Protein AF-A0A3B1KFX8-F1 (afdb_monomer)

Radius of gyration: 18.58 Å; Cα contacts (8 Å, |Δi|>4): 118; chains: 1; bounding box: 48×18×44 Å

InterPro domains:
  IPR004000 Actin family [PF00022] (7-49)
  IPR043129 ATPase, nucleotide binding domain [SSF53067] (6-54)

pLDDT: mean 78.17, std 15.1, range [53.59, 97.75]

Structure (mmCIF, N/CA/C/O backbone):
data_AF-A0A3B1KFX8-F1
#
_entry.id   AF-A0A3B1KFX8-F1
#
loop_
_atom_site.group_PDB
_atom_site.id
_atom_site.type_symbol
_atom_site.label_atom_id
_atom_site.label_alt_id
_atom_site.label_comp_id
_atom_site.label_asym_id
_atom_site.label_entity_id
_atom_site.label_seq_id
_atom_site.pdbx_PDB_ins_code
_atom_site.Cartn_x
_atom_site.Cartn_y
_atom_site.Cartn_z
_atom_site.occupancy
_atom_site.B_iso_or_equiv
_atom_site.auth_seq_id
_atom_site.auth_comp_id
_atom_site.auth_asym_id
_atom_site.auth_atom_id
_atom_site.pdbx_PDB_model_num
ATOM 1 N N . MET A 1 1 ? 4.561 -5.663 -19.207 1.00 86.00 1 MET A N 1
ATOM 2 C CA . MET A 1 1 ? 3.313 -6.346 -19.613 1.00 86.00 1 MET A CA 1
ATOM 3 C C . MET A 1 1 ? 3.499 -7.832 -19.387 1.00 86.00 1 MET A C 1
ATOM 5 O O . MET A 1 1 ? 4.643 -8.270 -19.366 1.00 86.00 1 MET A O 1
ATOM 9 N N . ASP A 1 2 ? 2.426 -8.584 -19.171 1.00 89.12 2 ASP A N 1
ATOM 10 C CA . ASP A 1 2 ? 2.520 -10.047 -19.167 1.00 89.12 2 ASP A CA 1
ATOM 11 C C . ASP A 1 2 ? 2.573 -10.611 -20.599 1.00 89.12 2 ASP A C 1
ATOM 13 O O . ASP A 1 2 ? 2.562 -9.859 -21.577 1.00 89.12 2 ASP A O 1
ATOM 17 N N . SER A 1 3 ? 2.622 -11.938 -20.733 1.00 91.44 3 SER A N 1
ATOM 18 C CA . SER A 1 3 ? 2.671 -12.624 -22.032 1.00 91.44 3 SER A CA 1
ATOM 19 C C . SER A 1 3 ? 1.443 -12.382 -22.920 1.00 91.44 3 SER A C 1
ATOM 21 O O . SER A 1 3 ? 1.491 -12.678 -24.109 1.00 91.44 3 SER A O 1
ATOM 23 N N . GLN A 1 4 ? 0.359 -11.830 -22.368 1.00 93.56 4 GLN A N 1
ATOM 24 C CA . GLN A 1 4 ? -0.875 -11.497 -23.082 1.00 93.56 4 GLN A CA 1
ATOM 25 C C . GLN A 1 4 ? -0.995 -9.990 -23.369 1.00 93.56 4 GLN A C 1
ATOM 27 O O . GLN A 1 4 ? -2.047 -9.529 -23.806 1.00 93.56 4 GLN A O 1
ATOM 32 N N . GLY A 1 5 ? 0.056 -9.201 -23.116 1.00 92.06 5 GLY A N 1
ATOM 33 C CA . GLY A 1 5 ? 0.058 -7.756 -23.359 1.00 92.06 5 GLY A CA 1
ATOM 34 C C . GLY A 1 5 ? -0.712 -6.940 -22.315 1.00 92.06 5 GLY A C 1
ATOM 35 O O . GLY A 1 5 ? -0.940 -5.745 -22.510 1.00 92.06 5 GLY A O 1
ATOM 36 N N . ARG A 1 6 ? -1.112 -7.534 -21.184 1.00 94.38 6 ARG A N 1
ATOM 37 C CA . ARG A 1 6 ? -1.851 -6.812 -20.140 1.00 94.38 6 ARG A CA 1
ATOM 38 C C . ARG A 1 6 ? -0.903 -5.946 -19.317 1.00 94.38 6 ARG A C 1
ATOM 40 O O . ARG A 1 6 ? 0.2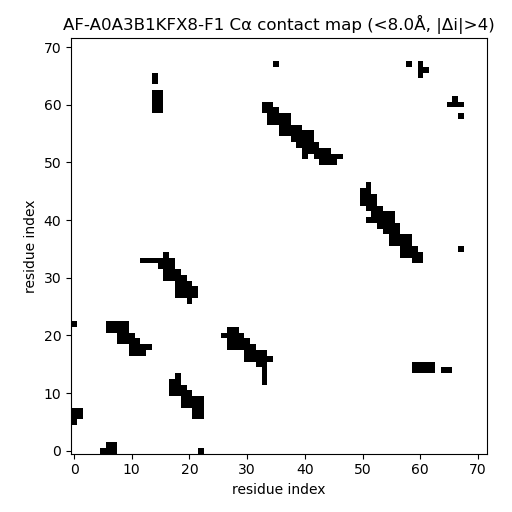46 -6.312 -19.037 1.00 94.38 6 ARG A O 1
ATOM 47 N N . LYS A 1 7 ? -1.394 -4.777 -18.900 1.00 94.25 7 LYS A N 1
ATOM 48 C CA . LYS A 1 7 ? -0.700 -3.945 -17.912 1.00 94.25 7 LYS A CA 1
ATOM 49 C C . LYS A 1 7 ? -0.736 -4.662 -16.566 1.00 94.25 7 LYS A C 1
ATOM 51 O O . LYS A 1 7 ? -1.800 -5.042 -16.092 1.00 94.25 7 LYS A O 1
ATOM 56 N N . VAL A 1 8 ? 0.435 -4.841 -15.968 1.00 96.31 8 VAL A N 1
ATOM 57 C CA . VAL A 1 8 ? 0.586 -5.519 -14.679 1.00 96.31 8 VAL A CA 1
ATOM 58 C C . VAL A 1 8 ? 0.647 -4.457 -13.595 1.00 96.31 8 VAL A C 1
ATOM 60 O O . VAL A 1 8 ? 1.451 -3.531 -13.703 1.00 96.31 8 VAL A O 1
ATOM 63 N N . VAL A 1 9 ? -0.192 -4.592 -12.572 1.00 96.06 9 VAL A N 1
ATOM 64 C CA . VAL A 1 9 ? -0.115 -3.780 -11.355 1.00 96.06 9 VAL A CA 1
ATOM 65 C C . VAL A 1 9 ? 0.768 -4.510 -10.351 1.00 96.06 9 VAL A C 1
ATOM 67 O O . VAL A 1 9 ? 0.602 -5.707 -10.126 1.00 96.06 9 VAL A O 1
ATOM 70 N N . VAL A 1 10 ? 1.705 -3.784 -9.755 1.00 95.88 10 VAL A N 1
ATOM 71 C CA . VAL A 1 10 ? 2.550 -4.253 -8.658 1.00 95.88 10 VAL A CA 1
ATOM 72 C C . VAL A 1 10 ? 2.082 -3.560 -7.386 1.00 95.88 10 VAL A C 1
ATOM 74 O O . VAL A 1 10 ? 1.920 -2.340 -7.382 1.00 95.88 10 VAL A O 1
ATOM 77 N N . CYS A 1 11 ? 1.877 -4.331 -6.320 1.00 94.88 11 CYS A N 1
ATOM 78 C CA . CYS A 1 11 ? 1.556 -3.828 -4.987 1.00 94.88 11 CYS A CA 1
ATOM 79 C C . CYS A 1 11 ? 2.612 -4.330 -3.998 1.00 94.88 11 CYS A C 1
ATOM 81 O O . CYS A 1 11 ? 2.758 -5.536 -3.813 1.00 94.88 11 CYS A O 1
ATOM 83 N N . ASP A 1 12 ? 3.323 -3.406 -3.360 1.00 92.19 12 ASP A N 1
ATOM 84 C CA . ASP A 1 12 ? 4.241 -3.676 -2.255 1.00 92.19 12 ASP A CA 1
ATOM 85 C C . ASP A 1 12 ? 3.551 -3.310 -0.935 1.00 92.19 12 ASP A C 1
ATOM 87 O O . ASP A 1 12 ? 3.265 -2.138 -0.666 1.00 92.19 12 ASP A O 1
ATOM 91 N N . ASN A 1 13 ? 3.246 -4.325 -0.129 1.00 87.12 13 ASN A N 1
ATOM 92 C CA . ASN A 1 13 ? 2.520 -4.183 1.128 1.00 87.12 13 ASN A CA 1
ATOM 93 C C . ASN A 1 13 ? 3.495 -4.058 2.304 1.00 87.12 13 ASN A C 1
ATOM 95 O O . ASN A 1 13 ? 3.840 -5.051 2.948 1.00 87.12 13 ASN A O 1
ATOM 99 N N . GLY A 1 14 ? 3.886 -2.826 2.626 1.00 85.88 14 GLY A N 1
ATOM 100 C CA . GLY A 1 14 ? 4.591 -2.514 3.867 1.00 85.88 14 GLY A CA 1
ATOM 101 C C . GLY A 1 14 ? 3.642 -2.383 5.063 1.00 85.88 14 GLY A C 1
ATOM 102 O O . GLY A 1 14 ? 2.445 -2.155 4.912 1.00 85.88 14 GLY A O 1
ATOM 103 N N . THR A 1 15 ? 4.180 -2.460 6.282 1.00 81.31 15 THR A N 1
ATOM 104 C CA . THR A 1 15 ? 3.403 -2.272 7.526 1.00 81.31 15 THR A CA 1
ATOM 105 C C . THR A 1 15 ? 2.958 -0.818 7.743 1.00 81.31 15 THR A C 1
ATOM 107 O O . THR A 1 15 ? 1.928 -0.558 8.357 1.00 81.31 15 THR A O 1
ATOM 110 N N . GLY A 1 16 ? 3.702 0.158 7.217 1.00 84.44 16 GLY A N 1
ATOM 111 C CA . GLY A 1 16 ? 3.315 1.573 7.267 1.00 84.44 16 GLY A CA 1
ATOM 112 C C . GLY A 1 16 ? 2.445 2.008 6.088 1.00 84.44 16 GLY A C 1
ATOM 113 O O . GLY A 1 16 ? 1.448 2.708 6.267 1.00 84.44 16 GLY A O 1
ATOM 114 N N . PHE A 1 17 ? 2.824 1.587 4.883 1.00 89.44 17 PHE A N 1
ATOM 115 C CA . PHE A 1 17 ? 2.242 2.040 3.626 1.00 89.44 17 PHE A CA 1
ATOM 116 C C . PHE A 1 17 ? 2.219 0.908 2.610 1.00 89.44 17 PHE A C 1
ATOM 118 O O . PHE A 1 17 ? 3.166 0.125 2.528 1.00 89.44 17 PHE A O 1
ATOM 125 N N . VAL A 1 18 ? 1.179 0.903 1.788 1.00 92.50 18 VAL A N 1
ATOM 126 C CA . VAL A 1 18 ? 1.152 0.173 0.528 1.00 92.50 18 VAL A CA 1
ATOM 127 C C . VAL A 1 18 ? 1.611 1.121 -0.570 1.00 92.50 18 VAL A C 1
ATOM 129 O O . VAL A 1 18 ? 1.179 2.277 -0.623 1.00 92.50 18 VAL A O 1
ATOM 132 N N . LYS A 1 19 ? 2.490 0.636 -1.444 1.00 95.56 19 LYS A N 1
ATOM 133 C CA . LYS A 1 19 ? 2.877 1.338 -2.671 1.00 95.56 19 LYS A CA 1
ATOM 134 C C . LYS A 1 19 ? 2.400 0.523 -3.859 1.00 95.56 19 LYS A C 1
ATOM 136 O O . LYS A 1 19 ? 2.619 -0.687 -3.887 1.00 95.56 19 LYS A O 1
ATOM 141 N N . CYS A 1 20 ? 1.773 1.163 -4.836 1.00 97.12 20 CYS A N 1
ATOM 142 C CA . CYS A 1 20 ? 1.361 0.475 -6.050 1.00 97.12 20 CYS A CA 1
ATOM 143 C C . CYS A 1 20 ? 1.602 1.298 -7.313 1.00 97.12 20 CYS A C 1
ATOM 145 O O . CYS A 1 20 ? 1.694 2.526 -7.288 1.00 97.12 20 CYS A O 1
ATOM 147 N N . GLY A 1 21 ? 1.744 0.593 -8.428 1.00 97.75 21 GLY A N 1
ATOM 148 C CA . GLY A 1 21 ? 2.001 1.180 -9.736 1.00 97.75 21 GLY A CA 1
ATOM 149 C C . GLY A 1 21 ? 2.064 0.114 -10.821 1.00 97.75 21 GLY A C 1
ATOM 150 O O . GLY A 1 21 ? 1.871 -1.075 -10.559 1.00 97.75 21 GLY A O 1
ATOM 151 N N . TYR A 1 22 ? 2.333 0.536 -12.051 1.00 96.81 22 TYR A N 1
ATOM 152 C CA . TYR A 1 22 ? 2.487 -0.387 -13.170 1.00 96.81 22 TYR A CA 1
ATOM 153 C C . TYR A 1 22 ? 3.903 -0.968 -13.237 1.00 96.81 22 TYR A C 1
ATOM 155 O O . TYR A 1 22 ? 4.893 -0.275 -13.003 1.00 96.81 22 TYR A O 1
ATOM 163 N N . ALA A 1 23 ? 4.006 -2.249 -13.592 1.00 94.88 23 ALA A N 1
ATOM 164 C CA . ALA A 1 23 ? 5.290 -2.905 -13.809 1.00 94.88 23 ALA A CA 1
ATOM 165 C C . ALA A 1 23 ? 6.092 -2.192 -14.914 1.00 94.88 23 ALA A C 1
ATOM 167 O O . ALA A 1 23 ? 5.572 -1.963 -16.009 1.00 94.88 23 ALA A O 1
ATOM 168 N N . GLY A 1 24 ? 7.363 -1.896 -14.628 1.00 92.75 24 GLY A N 1
ATOM 169 C CA . GLY A 1 24 ? 8.264 -1.157 -15.518 1.00 92.75 24 GLY A CA 1
ATOM 170 C C . GLY A 1 24 ? 8.309 0.357 -15.276 1.00 92.75 24 GLY A C 1
A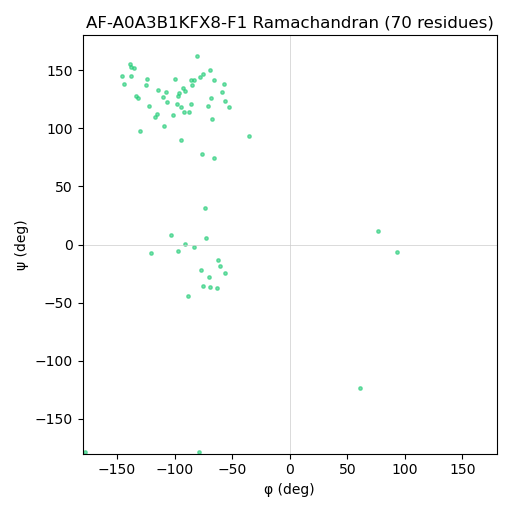TOM 171 O O . GLY A 1 24 ? 9.145 1.024 -15.877 1.00 92.75 24 GLY A O 1
ATOM 172 N N . SER A 1 25 ? 7.461 0.905 -14.399 1.00 94.31 25 SER A N 1
ATOM 173 C CA . SER A 1 25 ? 7.571 2.300 -13.956 1.00 94.31 25 SER A CA 1
ATOM 174 C C . SER A 1 25 ? 8.719 2.485 -12.956 1.00 94.31 25 SER A C 1
ATOM 176 O O . SER A 1 25 ? 8.972 1.616 -12.124 1.00 94.31 25 SER A O 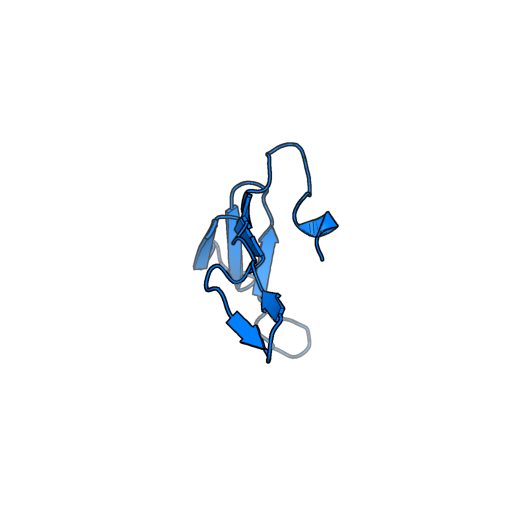1
ATOM 178 N N . ASN A 1 26 ? 9.374 3.652 -12.994 1.00 95.75 26 ASN A N 1
ATOM 179 C CA . ASN A 1 26 ? 10.470 3.994 -12.074 1.00 95.75 26 ASN A CA 1
ATOM 180 C C . ASN A 1 26 ? 9.992 4.393 -10.665 1.00 95.75 26 ASN A C 1
ATOM 182 O O . ASN A 1 26 ? 10.762 4.317 -9.712 1.00 95.75 26 ASN A O 1
ATOM 186 N N . PHE A 1 27 ? 8.735 4.826 -10.531 1.00 96.19 27 PHE A N 1
ATOM 187 C CA . PHE A 1 27 ? 8.149 5.310 -9.280 1.00 96.19 27 PHE A CA 1
ATOM 188 C C . PHE A 1 27 ? 6.746 4.718 -9.075 1.00 96.19 27 PHE A C 1
ATOM 190 O O . PHE A 1 27 ? 6.081 4.391 -10.064 1.00 96.19 27 PHE A O 1
ATOM 197 N N . PRO A 1 28 ? 6.284 4.557 -7.818 1.00 96.81 28 PRO A N 1
ATOM 198 C CA . PRO A 1 28 ? 4.906 4.166 -7.548 1.00 96.81 28 PRO A CA 1
ATOM 199 C C . PRO A 1 28 ? 3.946 5.267 -8.004 1.00 96.81 28 PRO A C 1
ATOM 201 O O . PRO A 1 28 ? 4.210 6.450 -7.804 1.00 96.81 28 PRO A O 1
ATOM 204 N N . GLU A 1 29 ? 2.811 4.864 -8.565 1.00 97.75 29 GLU A N 1
ATOM 205 C CA . GLU A 1 29 ? 1.743 5.789 -8.961 1.00 97.75 29 GLU A CA 1
ATOM 206 C C . GLU A 1 29 ? 0.969 6.272 -7.726 1.00 97.75 29 GLU A C 1
ATOM 208 O O . GLU A 1 29 ? 0.550 7.425 -7.635 1.00 97.75 29 GLU A O 1
ATOM 213 N N . HIS A 1 30 ? 0.806 5.384 -6.738 1.00 97.25 30 HIS A N 1
ATOM 214 C CA . HIS A 1 30 ? 0.088 5.674 -5.505 1.00 97.25 30 HIS A CA 1
ATOM 215 C C . HIS A 1 30 ? 0.797 5.105 -4.279 1.00 97.25 30 HIS A C 1
ATOM 217 O O . HIS A 1 30 ? 1.377 4.015 -4.297 1.00 97.25 30 HIS A O 1
ATOM 223 N N . ILE A 1 31 ? 0.691 5.852 -3.183 1.00 96.00 31 ILE A N 1
ATOM 224 C CA . ILE A 1 31 ? 1.135 5.455 -1.851 1.00 96.00 31 ILE A CA 1
ATOM 225 C C . ILE A 1 31 ? -0.009 5.760 -0.893 1.00 96.00 31 ILE A C 1
ATOM 227 O O . ILE A 1 31 ? -0.487 6.893 -0.838 1.00 96.00 31 ILE A O 1
ATOM 231 N N . PHE A 1 32 ? -0.446 4.766 -0.128 1.00 93.50 32 PHE A N 1
ATOM 232 C CA . PHE A 1 32 ? -1.498 4.939 0.869 1.00 93.50 32 PHE A CA 1
ATOM 233 C C . PHE A 1 32 ? -1.154 4.194 2.161 1.00 93.50 32 PHE A C 1
ATOM 235 O O . PHE A 1 32 ? -0.399 3.220 2.125 1.00 93.50 32 PHE A O 1
ATOM 242 N N . PRO A 1 33 ? -1.652 4.646 3.326 1.00 90.31 33 PRO A N 1
ATOM 243 C CA . PRO A 1 33 ? -1.387 3.972 4.590 1.00 90.31 33 PRO A CA 1
ATOM 244 C C . PRO A 1 33 ? -1.838 2.511 4.548 1.00 90.31 33 PRO A C 1
ATOM 246 O O . PRO A 1 33 ? -2.931 2.208 4.069 1.00 90.31 33 PRO A O 1
ATOM 249 N N . ALA A 1 34 ? -1.029 1.612 5.106 1.00 86.56 34 ALA A N 1
ATOM 250 C CA . ALA A 1 34 ? -1.412 0.220 5.308 1.00 86.56 34 ALA A CA 1
ATOM 251 C C . ALA A 1 34 ? -2.373 0.132 6.507 1.00 86.56 34 ALA A C 1
ATOM 253 O O . ALA A 1 34 ? -2.005 -0.167 7.645 1.00 86.56 34 ALA A O 1
ATOM 254 N N . LEU A 1 35 ? -3.625 0.504 6.253 1.00 81.81 35 LEU A N 1
ATOM 255 C CA . LEU A 1 35 ? -4.674 0.653 7.247 1.00 81.81 35 LEU A CA 1
ATOM 256 C C . LEU A 1 35 ? -5.941 -0.026 6.739 1.00 81.81 35 LEU A C 1
ATOM 258 O O . LEU A 1 35 ? -6.423 0.282 5.653 1.00 81.81 35 LEU A O 1
ATOM 262 N N . VAL A 1 36 ? -6.514 -0.901 7.560 1.00 78.00 36 VAL A N 1
ATOM 263 C CA . VAL A 1 36 ? -7.827 -1.493 7.292 1.00 78.00 36 VAL A CA 1
ATOM 264 C C . VAL A 1 36 ? -8.751 -1.235 8.474 1.00 78.00 36 VAL A C 1
ATOM 266 O O . VAL A 1 36 ? -8.359 -1.339 9.637 1.00 78.00 36 VAL A O 1
ATOM 269 N N . GLY A 1 37 ? -9.993 -0.867 8.184 1.00 76.31 37 GLY A N 1
ATOM 270 C CA . GLY A 1 37 ? -11.049 -0.762 9.184 1.00 76.31 37 GLY A CA 1
ATOM 271 C C . GLY A 1 37 ? -11.932 -1.998 9.139 1.00 76.31 37 GLY A C 1
ATOM 272 O O . GLY A 1 37 ? -12.249 -2.487 8.059 1.00 76.31 37 GLY A O 1
ATOM 273 N N . ARG A 1 38 ? -12.385 -2.478 10.297 1.00 73.62 38 ARG A N 1
ATOM 274 C CA . ARG A 1 38 ? -13.595 -3.301 10.339 1.00 73.62 38 ARG A CA 1
ATOM 275 C C . ARG A 1 38 ? -14.757 -2.370 10.653 1.00 73.62 38 ARG A C 1
ATOM 277 O O . ARG A 1 38 ? -14.721 -1.718 11.704 1.00 73.62 38 ARG A O 1
ATOM 284 N N . PRO A 1 39 ? -15.754 -2.241 9.757 1.00 68.56 39 PRO A N 1
ATOM 285 C CA . PRO A 1 39 ? -16.978 -1.537 10.085 1.00 68.56 39 PRO A CA 1
ATOM 286 C C . PRO A 1 39 ? -17.554 -2.193 11.320 1.00 68.56 39 PRO A C 1
ATOM 288 O O . PRO A 1 39 ? -17.768 -3.404 11.337 1.00 68.56 39 PRO A O 1
ATOM 291 N N . ILE A 1 40 ? -17.771 -1.411 12.370 1.00 65.12 40 ILE A N 1
ATOM 292 C CA . ILE A 1 40 ? -18.540 -1.914 13.485 1.00 65.12 40 ILE A CA 1
ATOM 293 C C . ILE A 1 40 ? -19.627 -0.828 13.800 1.00 65.12 40 ILE A C 1
ATOM 295 O O . ILE A 1 40 ? -19.337 0.263 14.275 1.00 65.12 40 ILE A O 1
ATOM 299 N N . ILE A 1 41 ? -20.856 -1.050 13.278 1.00 61.50 41 ILE A N 1
ATOM 300 C CA . ILE A 1 41 ? -22.154 -0.274 13.337 1.00 61.50 41 ILE A CA 1
ATOM 301 C C . ILE A 1 41 ? -22.454 0.467 14.680 1.00 61.50 41 ILE A C 1
ATOM 303 O O . ILE A 1 41 ? -23.072 -0.081 15.591 1.00 61.50 41 ILE A O 1
ATOM 307 N N . ARG A 1 42 ? -22.086 1.753 14.796 1.00 53.59 42 ARG A N 1
ATOM 308 C CA . ARG A 1 42 ? -22.274 2.575 16.025 1.00 53.59 42 ARG A CA 1
ATOM 309 C C . ARG A 1 42 ? -23.640 3.224 16.220 1.00 53.59 42 ARG A C 1
ATOM 311 O O . ARG A 1 42 ? -23.836 3.871 17.245 1.00 53.59 42 ARG A O 1
ATOM 318 N N . SER A 1 43 ? -24.573 3.071 15.288 1.00 54.12 43 SER A N 1
ATOM 319 C CA . SER A 1 43 ? -25.968 3.428 15.536 1.00 54.12 43 SER A CA 1
ATOM 320 C C . SER A 1 43 ? -26.664 2.243 16.187 1.00 54.12 43 SER A C 1
ATOM 322 O O . SER A 1 43 ? -26.400 1.095 15.840 1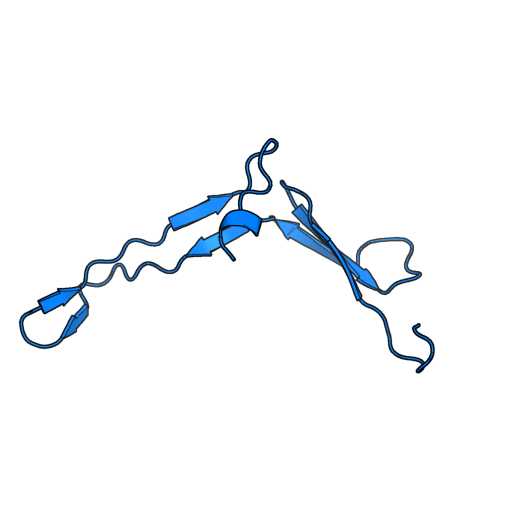.00 54.12 43 SER A O 1
ATOM 324 N N . THR A 1 44 ? -27.538 2.519 17.145 1.00 55.25 44 THR A N 1
ATOM 325 C CA . THR A 1 44 ? -28.443 1.544 17.753 1.00 55.25 44 THR A CA 1
ATOM 326 C C . THR A 1 44 ? -29.437 1.073 16.693 1.00 55.25 44 THR A C 1
ATOM 328 O O . THR A 1 44 ? -30.586 1.503 16.641 1.00 55.25 44 THR A O 1
ATOM 331 N N . ALA A 1 45 ? -28.977 0.231 15.770 1.00 58.28 45 ALA A N 1
ATOM 332 C CA . ALA A 1 45 ? -29.838 -0.379 14.778 1.00 58.28 45 ALA A CA 1
ATOM 333 C C . ALA A 1 45 ? -30.764 -1.331 15.536 1.00 58.28 45 ALA A C 1
ATOM 335 O O . ALA A 1 45 ? -30.325 -2.345 16.076 1.00 58.28 45 ALA A O 1
ATOM 336 N N . LYS A 1 46 ? -32.039 -0.956 15.654 1.00 62.72 46 LYS A N 1
ATOM 337 C CA . LYS A 1 46 ? -33.063 -1.823 16.228 1.00 62.72 46 LYS A CA 1
ATOM 338 C C . LYS A 1 46 ? -33.614 -2.717 15.127 1.00 62.72 46 LYS A C 1
ATOM 340 O O . LYS A 1 46 ? -34.153 -2.214 14.145 1.00 62.72 46 LYS A O 1
ATOM 345 N N . VAL A 1 47 ? -33.504 -4.030 15.303 1.00 74.31 47 VAL A N 1
ATOM 346 C CA . VAL A 1 47 ? -34.276 -5.013 14.530 1.00 74.31 47 VAL A CA 1
ATOM 347 C C . VAL A 1 47 ? -35.286 -5.615 15.502 1.00 74.31 47 VAL A C 1
ATOM 349 O O . VAL A 1 47 ? -34.929 -6.399 16.380 1.00 74.31 47 VAL A O 1
ATOM 352 N N . GLY A 1 48 ? -36.540 -5.165 15.421 1.00 74.31 48 GLY A N 1
ATOM 353 C CA . GLY A 1 48 ? -37.553 -5.468 16.437 1.00 74.31 48 GLY A CA 1
ATOM 354 C C . GLY A 1 48 ? -37.159 -4.920 17.816 1.00 74.31 48 GLY A C 1
ATOM 355 O O . GLY A 1 48 ? -36.878 -3.729 17.956 1.00 74.31 48 GLY A O 1
ATOM 356 N N . ASN A 1 49 ? -37.101 -5.795 18.825 1.00 78.50 49 ASN A N 1
ATOM 357 C CA . ASN A 1 49 ? -36.753 -5.435 20.208 1.00 78.50 49 ASN A CA 1
ATOM 358 C C . ASN A 1 49 ? -35.246 -5.542 20.518 1.00 78.50 49 ASN A C 1
ATOM 360 O O . ASN A 1 49 ? -34.838 -5.297 21.652 1.00 78.50 49 ASN A O 1
ATOM 364 N N . ILE A 1 50 ? -34.415 -5.922 19.542 1.00 70.06 50 ILE A N 1
ATOM 365 C CA . ILE A 1 50 ? -32.982 -6.162 19.744 1.00 70.06 50 ILE A CA 1
ATOM 366 C C . ILE A 1 50 ? -32.199 -4.918 19.324 1.00 70.06 50 ILE A C 1
ATOM 368 O O . ILE A 1 50 ? -32.274 -4.482 18.175 1.00 70.06 50 ILE A O 1
ATOM 372 N N . GLU A 1 51 ? -31.438 -4.353 20.261 1.00 65.25 51 GLU A N 1
ATOM 373 C CA . GLU A 1 51 ? -30.533 -3.231 20.017 1.00 65.25 51 GLU A CA 1
ATOM 374 C C . GLU A 1 51 ? -29.165 -3.750 19.556 1.00 65.25 51 GLU A C 1
ATOM 376 O O . GLU A 1 51 ? -28.437 -4.389 20.317 1.00 65.25 51 GLU A O 1
ATOM 381 N N . ILE A 1 52 ? -28.797 -3.464 18.308 1.00 68.62 52 ILE A N 1
ATOM 382 C CA . ILE A 1 52 ? -27.509 -3.865 17.746 1.00 68.62 52 ILE A CA 1
ATOM 383 C C . ILE A 1 52 ? -26.506 -2.723 17.981 1.00 68.62 52 ILE A C 1
ATOM 385 O O . ILE A 1 52 ? -26.659 -1.628 17.440 1.00 68.62 52 ILE A O 1
ATOM 38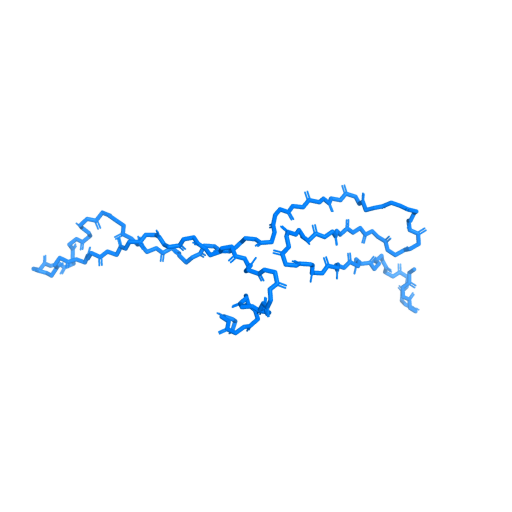9 N N . LYS A 1 53 ? -25.479 -2.971 18.807 1.00 60.06 53 LYS A N 1
ATOM 390 C CA . LYS A 1 53 ? -24.353 -2.051 19.061 1.00 60.06 53 LYS A CA 1
ATOM 391 C C . LYS A 1 53 ? -23.086 -2.596 18.453 1.00 60.06 53 LYS A C 1
ATOM 393 O O . LYS A 1 53 ? -22.669 -3.708 18.760 1.00 60.06 53 LYS A O 1
ATOM 398 N N . VAL A 1 54 ? -22.419 -1.800 17.644 1.00 61.72 54 VAL A N 1
ATOM 399 C CA . VAL A 1 54 ? -21.239 -2.249 16.921 1.00 61.72 54 VAL A CA 1
ATOM 400 C C . VAL A 1 54 ? -20.303 -0.993 16.899 1.00 61.72 54 VAL A C 1
ATOM 402 O O . VAL A 1 54 ? -20.737 0.143 16.890 1.00 61.72 54 VAL A O 1
ATOM 405 N N . LYS A 1 55 ? -18.995 -1.120 17.111 1.00 59.81 55 LYS A N 1
ATOM 406 C CA . LYS A 1 55 ? -17.978 -0.054 17.254 1.00 59.81 55 LYS A CA 1
ATOM 407 C C . LYS A 1 55 ? -16.897 -0.082 16.165 1.00 59.81 55 LYS A C 1
ATOM 409 O O . LYS A 1 55 ? -16.048 -0.942 16.263 1.00 59.81 55 LYS A O 1
ATOM 414 N N . THR A 1 56 ? -16.804 0.853 15.214 1.00 62.34 56 THR A N 1
ATOM 415 C CA . THR A 1 56 ? -15.721 0.830 14.195 1.00 62.34 56 THR A CA 1
ATOM 416 C C . THR A 1 56 ? -14.330 0.724 14.829 1.00 62.34 56 THR A C 1
ATOM 418 O O . THR A 1 56 ? -13.926 1.636 15.551 1.00 62.34 56 THR A O 1
ATOM 421 N N . ALA A 1 57 ? -13.594 -0.350 14.530 1.00 66.88 57 ALA A N 1
ATOM 422 C CA . ALA A 1 57 ? -12.200 -0.516 14.923 1.00 66.88 57 ALA A CA 1
ATOM 423 C C . ALA A 1 57 ? -11.318 -0.338 13.686 1.00 66.88 57 ALA A C 1
ATOM 425 O O . ALA A 1 57 ? -11.482 -1.031 12.679 1.00 66.88 57 ALA A O 1
ATOM 426 N N . ILE A 1 58 ? -10.399 0.619 13.763 1.00 73.50 58 ILE A N 1
ATOM 427 C CA . ILE A 1 58 ? -9.388 0.877 12.741 1.00 73.50 58 ILE A CA 1
ATOM 428 C C . ILE A 1 58 ? -8.110 0.164 13.174 1.00 73.50 58 ILE A C 1
ATOM 430 O O . ILE A 1 58 ? -7.674 0.315 14.314 1.00 73.50 58 ILE A O 1
ATOM 434 N N . TYR A 1 59 ? -7.510 -0.607 12.272 1.00 70.94 59 TYR A N 1
ATOM 435 C CA . TYR A 1 59 ? -6.297 -1.363 12.548 1.00 70.94 59 TYR A CA 1
ATOM 436 C C . TYR A 1 59 ? -5.148 -0.854 11.686 1.00 70.94 59 TYR A C 1
ATOM 438 O O . TYR A 1 59 ? -5.154 -1.019 10.466 1.00 70.94 59 TYR A O 1
ATOM 446 N N . LYS A 1 60 ? -4.158 -0.247 12.342 1.00 69.62 60 LYS A N 1
ATOM 447 C CA . LYS A 1 60 ? -2.853 0.044 11.747 1.00 69.62 60 LYS A CA 1
ATOM 448 C C . LYS A 1 60 ? -1.975 -1.191 11.883 1.00 69.62 60 LYS A C 1
ATOM 450 O O . LYS A 1 60 ? -1.986 -1.810 12.948 1.00 69.62 60 LYS A O 1
ATOM 455 N N . VAL A 1 61 ? -1.231 -1.548 10.839 1.00 64.00 61 VAL A N 1
ATOM 456 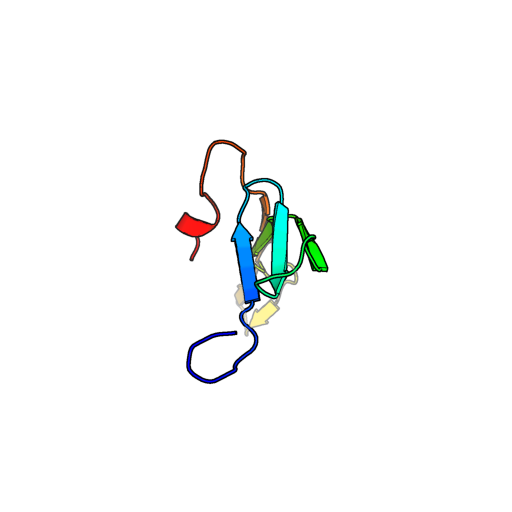C CA . VAL A 1 61 ? -0.267 -2.648 10.947 1.00 64.00 61 VAL A CA 1
ATOM 457 C C . VAL A 1 61 ? 0.892 -2.176 11.829 1.00 64.00 61 VAL A C 1
ATOM 459 O O . VAL A 1 61 ? 1.532 -1.174 11.498 1.00 64.00 61 VAL A O 1
ATOM 462 N N . PRO A 1 62 ? 1.160 -2.816 12.978 1.00 61.81 62 PRO A N 1
ATOM 463 C CA . PRO A 1 62 ? 2.352 -2.491 13.736 1.00 61.81 62 PRO A CA 1
ATOM 464 C C . PRO A 1 62 ? 3.598 -2.964 12.958 1.00 61.81 62 PRO A C 1
ATOM 466 O O . PRO A 1 62 ? 3.518 -3.953 12.230 1.00 61.81 62 PRO A O 1
ATOM 469 N N . PRO A 1 63 ? 4.756 -2.290 13.097 1.00 59.81 63 PRO A N 1
ATOM 470 C CA . PRO A 1 63 ? 5.962 -2.586 12.315 1.00 59.81 63 PRO A CA 1
ATOM 471 C C . PRO A 1 63 ? 6.462 -4.035 12.405 1.00 59.81 63 PRO A C 1
ATOM 473 O O . PRO A 1 63 ? 7.137 -4.493 11.489 1.00 59.81 63 PRO A O 1
ATOM 476 N N . SER A 1 64 ? 6.136 -4.737 13.494 1.00 59.09 64 SER A N 1
ATOM 477 C CA . SER A 1 64 ? 6.592 -6.094 13.807 1.00 59.09 64 SER A CA 1
ATOM 478 C C . SER A 1 64 ? 5.605 -7.202 13.436 1.00 59.09 64 SER A C 1
ATOM 480 O O . SER A 1 64 ? 5.941 -8.371 13.596 1.00 59.09 64 SER A O 1
ATOM 482 N N . GLU A 1 65 ? 4.396 -6.877 12.973 1.00 57.34 65 GLU A N 1
ATOM 483 C CA . GLU A 1 65 ? 3.412 -7.896 12.613 1.00 57.34 65 GLU A CA 1
ATOM 484 C C . GLU A 1 65 ? 2.943 -7.720 11.178 1.00 57.34 65 GLU A C 1
ATOM 486 O O . GLU A 1 65 ? 2.643 -6.624 10.724 1.00 57.34 65 GLU A O 1
ATOM 491 N N . SER A 1 66 ? 2.725 -8.829 10.489 1.00 58.06 66 SER A N 1
ATOM 492 C CA . SER A 1 66 ? 1.904 -8.900 9.284 1.00 58.06 66 SER A CA 1
ATOM 493 C C . SER A 1 66 ? 0.403 -8.796 9.619 1.00 58.06 66 SER A C 1
ATOM 495 O O . SER A 1 66 ? -0.419 -9.383 8.931 1.00 58.06 66 SER A O 1
ATOM 497 N N . SER A 1 67 ? -0.005 -8.071 10.672 1.00 55.59 67 SER A N 1
ATOM 498 C CA . SER A 1 67 ? -1.314 -8.250 11.337 1.00 55.59 67 SER A CA 1
ATOM 499 C C . SER A 1 67 ? -2.554 -8.020 10.464 1.00 55.59 67 SER A C 1
ATOM 501 O O . SER A 1 67 ? -3.635 -8.493 10.824 1.00 55.59 67 SER A O 1
ATOM 503 N N . ILE A 1 68 ? -2.433 -7.332 9.318 1.00 60.66 68 ILE A N 1
ATOM 504 C CA . ILE A 1 68 ? -3.528 -7.272 8.335 1.00 60.66 68 ILE A CA 1
ATOM 505 C C . ILE A 1 68 ? -3.739 -8.618 7.655 1.00 60.66 68 ILE A C 1
ATOM 507 O O . ILE A 1 68 ? -4.882 -8.981 7.427 1.00 60.66 68 ILE A O 1
ATOM 511 N N . TYR A 1 69 ? -2.672 -9.372 7.380 1.00 62.50 69 TYR A N 1
ATOM 512 C CA . TYR A 1 69 ? -2.728 -10.699 6.770 1.00 62.50 69 TYR A CA 1
ATOM 513 C C . TYR A 1 69 ? -3.464 -11.689 7.670 1.00 62.50 69 TYR A C 1
ATOM 515 O O . TYR A 1 69 ? -4.292 -12.440 7.181 1.00 62.50 69 TYR A O 1
ATOM 523 N N . ASN A 1 70 ? -3.278 -11.594 8.989 1.00 63.56 70 ASN A N 1
ATOM 524 C CA . ASN A 1 70 ? -3.991 -12.420 9.974 1.00 63.56 70 ASN A CA 1
ATOM 525 C C . ASN A 1 70 ? -5.480 -12.040 10.146 1.00 63.56 70 ASN A C 1
ATOM 527 O O . ASN A 1 70 ? -6.145 -12.521 11.064 1.00 63.56 70 ASN A O 1
ATOM 531 N N . LYS A 1 71 ? -5.997 -11.107 9.336 1.00 62.25 71 LYS A N 1
ATOM 532 C CA . LYS A 1 71 ? -7.373 -10.593 9.394 1.00 62.25 71 LYS A CA 1
ATOM 533 C C . LYS A 1 71 ? -8.177 -10.808 8.110 1.00 62.25 71 LYS A C 1
ATOM 535 O O . LYS A 1 71 ? -9.374 -10.496 8.142 1.00 62.25 71 LYS A O 1
ATOM 540 N N . TRP A 1 72 ? -7.537 -11.281 7.046 1.00 62.62 72 TRP A N 1
ATOM 541 C CA . TRP A 1 72 ? -8.196 -11.811 5.853 1.00 62.62 72 TRP A CA 1
ATOM 542 C C . TRP A 1 72 ? -8.603 -13.260 6.103 1.00 62.62 72 TRP A C 1
ATOM 544 O O . TRP A 1 72 ? -9.680 -13.635 5.598 1.00 62.62 72 TRP A O 1
#

Organism: Astyanax mexicanus (NCBI:txid7994)

Foldseek 3Di:
DPPVPDWDKDWDQALAWIFIDTPPDPGGPDIDGNKDKDDFDCDQDDDDPDGRHTDIDIDRRDNPDPVVVVVD

Nearest PDB structures (foldseek):
  6mgo-assembly1_A  TM=7.403E-01  e=5.665E-03  Oryctolagus cuniculus
  8trm-assembly1_A  TM=5.968E-01  e=1.500E-02  Toxoplasma gondii
  4jhd-assembly2_D  TM=6.543E-01  e=2.756E-02  Drosophila melanogaster
  8v2z-assembly1_E  TM=6.209E-01  e=2.593E-02  Homo sapiens
  4pkh-assembly3_F  TM=6.032E-01  e=1.913E-02  Oryctolagus cuniculus

Secondary structure (DSSP, 8-state):
--TT-PPPEEEEE-SSEEEEEETT-SS-SEEEE-EEEEP---S-EEETTEEE----EEEEP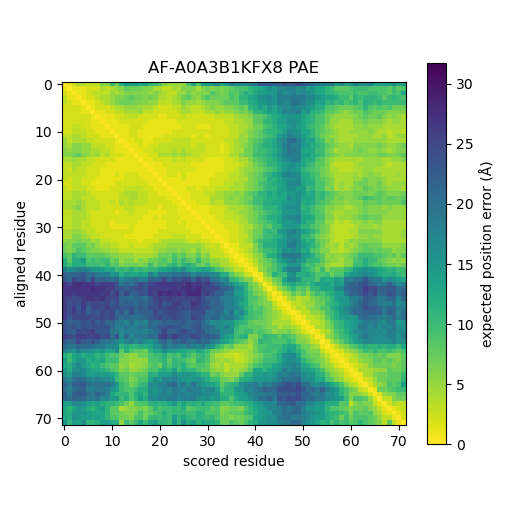PTT--TTGGG-

Mean predicted aligned error: 9.6 Å

Solvent-accessible surface area (backbone atoms only — not comparable to full-atom values): 4464 Å² total; per-residue (Å²): 94,52,100,83,68,44,86,42,78,45,77,49,82,44,39,68,36,31,39,28,30,54,62,89,56,96,61,66,77,44,76,46,69,33,62,52,68,49,89,23,56,73,58,75,50,62,64,83,93,45,74,42,78,31,66,66,46,75,45,71,31,50,89,89,43,70,56,64,67,83,70,114

Sequence (72 aa):
MDSQGRKVVVCDNGTGFVKCGYAGSNFPEHIFPALVGRPIIRSTAKVGNIEIKVKTAIYKVPPSESSIYNKW

=== Feature glossary ===
Legend for the data blocks above and below:

— What the protein is —

Sequence gives the chain of amino acids in standard one-letter code (A=alanine, C=cysteine, …, Y=tyrosine), read N→C. It is the only feature that is directly encoded by the gene; all structural features are derived from the folded form of this sequence.

The annotation block draws on four external resources. InterPro: which protein families and domains the sequence belongs to. GO: standardized terms for what the protein does, what process it participates in, and where in the cell it acts. CATH: which structural fold it has in the CATH hierarchy. Organism: the species of origin.

— Where its atoms are —

Atomic coordinates in PDBx/mmCIF format — the same representation the Protein Data Bank distributes. Each line of the _atom_site loop places one backbone atom in Cartesian space (units: ångströms, origin: arbitrary).

Six rendered views show the 3D structure from the faces of a cube — i.e. along ±x, ±y, ±z. Rendering representation is drawn randomly per protein from cartoon (secondary-structure ribbons), sticks (backbone bonds), or molecular surface; coloring is either N→C rainbow (blue at the N-terminus through red at the C-terminus) or one color per chain.

— Local backbone conformation —

DSSP 8-state secondary structure assigns each residue one of H (α-helix), G (3₁₀-helix), I (π-helix), E (extended β-strand), B (isolated β-bridge), T (hydrogen-bonded turn), S (bend), or '-' (coil). The assignment is computed from backbone hydrogen-bond geometry via the Kabsch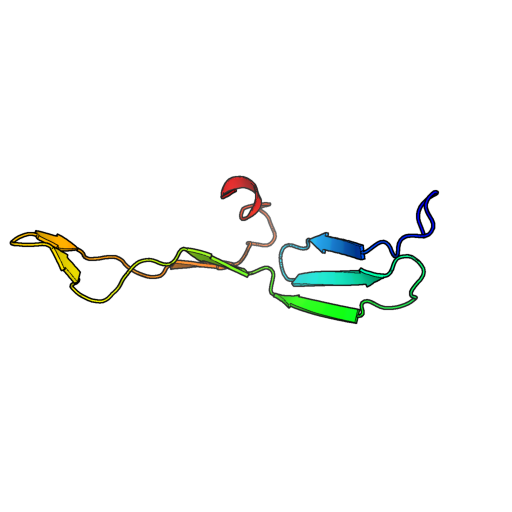–Sander algorithm.

P-SEA three-state annotation labels each residue as helix, strand, or coil based pur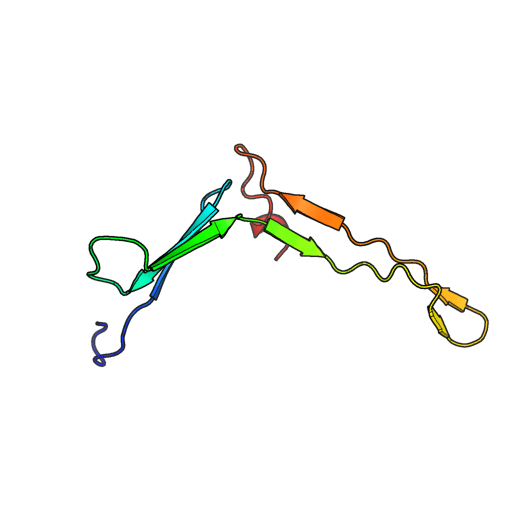ely on the geometry of the Cα trace. It serves as a fallback when the full backbone (and thus DSSP) is unavailable.

φ (phi) and ψ (psi) are the two rotatable backbone dihedrals per residue: φ is the C(i-1)–N–Cα–C torsion, ψ is the N–Cα–C–N(i+1) torsion, both in degrees on (−180°, 180°]. α-helical residues cluster near (−60°, −45°); β-strand residues near (−120°, +130°). A Ramachandran plot is simply a scatter of (φ, ψ) for every residue.

— Global shape and packing —

Radius of gyration (Rg) is the root-mean-square distance of Cα atoms from their centroid — a single number for overall size and compactness. A globular domain of N residues has Rg ≈ 2.2·N^0.38 Å; an extended or disordered chain has a much larger Rg. The Cα contact count is the number of residue pairs whose Cα atoms are within 8 Å and are more than four positions apart in sequence — a standard proxy for tertiary packing density. The bounding box is the smallest axis-aligned box enclosing all Cα atoms.

Accessible surface area quantifies burial. A residue with SASA near zero is packed into the hydrophobic core; one with SASA >100 Å² sits on the surface. Computed here via the Shrake–Rupley numerical algorithm with a 1.4 Å probe.

The contact map is a binary N×N matrix image: pixel (i, j) is dark where Cα_i and Cα_j are within 8 Å and |i−j|>4. Because the |i−j|>4 filter removes local helical contacts, off-diagonal stripes parallel to the main diagonal indicate parallel β-sheets; stripes perpendicular to it indicate antiparallel β-sheets. The Ramachandran plot scatters every residue's (φ, ψ) pair against the sterically allowed regions. The PAE heatmap renders the predicted-aligned-error matrix.

— Structural neighborhood —

A 3Di character summarizes, for each residue, the relative orientation of the Cα frame of its nearest spatial neighbor. Because it encodes fold topology rather than chemistry, 3Di alignments detect remote structural similarity that sequence alignment misses.

Structural nearest neighbors (via Foldseek easy-search vs the PDB). Reported per hit: target PDB id, E-value, and alignment TM-score. A TM-score above ~0.5 is the conventional threshold for 'same fold'.

— Confidence and disorder —

For AlphaFold models, the B-factor field carries pLDDT — the model's own estimate of local accuracy on a 0–100 scale. Regions with pLDDT<50 should be treated as essentially unmodeled; they often correspond to intrinsically disordered segments.

B-factor (Debye–Waller factor) reflects atomic displacement in the crystal lattice. It is an experimental observable (units Å²), not a prediction; low values mean the atom is pinned down, high values mean it moves or is heterogeneous across the crystal.

Predicted Aligned Error (PAE) is an AlphaFold confidence matrix: entry (i, j) is the expected error in the position of residue j, in ångströms, when the prediction is superimposed on the true structure at residue i. Low PAE within a block of residues means that block is internally rigid and well-predicted; high PAE between two blocks means their relative placement is uncertain even if each block individually is confident.